Protein AF-A0A4U7D6M3-F1 (afdb_monomer_lite)

Radius of gyration: 16.67 Å; chains: 1; bounding box: 34×41×42 Å

pLDDT: mean 95.82, std 3.05, range [74.81, 98.44]

Sequence (91 aa):
NAPRHAYFSAARYDEPGAATMGQKGWRNADLVFDLDADHLPGVDPETTSYPEMLAACKDALFRLLDFLDDDFAFEDVTVVFSGGRGYHVHV

Structure (mmCIF, N/CA/C/O backbone):
data_AF-A0A4U7D6M3-F1
#
_entry.id   AF-A0A4U7D6M3-F1
#
loop_
_atom_site.group_PDB
_atom_site.id
_atom_site.type_symbol
_atom_site.label_atom_id
_atom_site.label_alt_id
_atom_site.label_comp_id
_atom_site.label_asym_id
_atom_site.label_entity_id
_atom_site.label_seq_id
_atom_site.pdbx_PDB_ins_code
_atom_site.Cartn_x
_atom_site.Cartn_y
_ato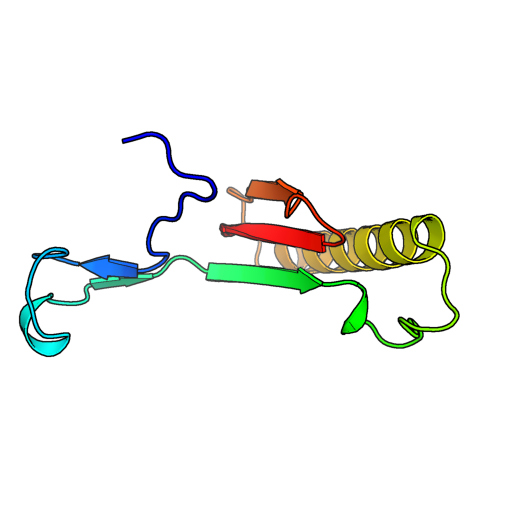m_site.Cartn_z
_atom_site.occupancy
_atom_site.B_iso_or_equiv
_atom_site.auth_seq_id
_atom_site.auth_comp_id
_atom_site.auth_asym_id
_atom_site.auth_atom_id
_atom_site.pdbx_PDB_model_num
ATOM 1 N N . ASN A 1 1 ? -15.261 22.101 1.208 1.00 74.81 1 ASN A N 1
ATOM 2 C CA . ASN A 1 1 ? -13.855 21.643 1.124 1.00 74.81 1 ASN A CA 1
ATOM 3 C C . ASN A 1 1 ? -13.624 20.941 -0.201 1.00 74.81 1 ASN A C 1
ATOM 5 O O . ASN A 1 1 ? -14.495 20.188 -0.606 1.00 74.81 1 ASN A O 1
ATOM 9 N N . ALA A 1 2 ? -12.487 21.191 -0.855 1.00 94.50 2 ALA A N 1
ATOM 10 C CA . ALA A 1 2 ? -12.046 20.506 -2.075 1.00 94.50 2 ALA A CA 1
ATOM 11 C C . ALA A 1 2 ? -10.609 19.996 -1.841 1.00 94.50 2 ALA A C 1
ATOM 13 O O . ALA A 1 2 ? -9.657 20.755 -2.040 1.00 94.50 2 ALA A O 1
ATOM 14 N N . PRO A 1 3 ? -10.439 18.784 -1.278 1.00 95.44 3 PRO A N 1
ATOM 15 C CA . PRO A 1 3 ? -9.128 18.299 -0.869 1.00 95.44 3 PRO A CA 1
ATOM 16 C C . PRO A 1 3 ? -8.278 17.910 -2.082 1.00 95.44 3 PRO A C 1
ATOM 18 O O . PRO A 1 3 ? -8.780 17.333 -3.042 1.00 95.44 3 PRO A O 1
ATOM 21 N N . ARG A 1 4 ? -6.971 18.192 -2.016 1.00 94.81 4 ARG A N 1
ATOM 22 C CA . ARG A 1 4 ? -6.002 17.716 -3.018 1.00 94.81 4 ARG A CA 1
ATOM 23 C C . ARG A 1 4 ? -5.746 16.211 -2.894 1.00 94.81 4 ARG A C 1
ATOM 25 O O . ARG A 1 4 ? -5.523 15.551 -3.899 1.00 94.81 4 ARG A O 1
ATOM 32 N N . HIS A 1 5 ? -5.808 15.695 -1.669 1.00 94.94 5 HIS A N 1
ATOM 33 C CA . HIS A 1 5 ? -5.666 14.280 -1.345 1.00 94.94 5 HIS A CA 1
ATOM 34 C C . HIS A 1 5 ? -6.689 13.904 -0.274 1.00 94.94 5 HIS A C 1
ATOM 36 O O . HIS A 1 5 ? -6.958 14.703 0.626 1.00 94.94 5 HIS A O 1
ATOM 42 N N . ALA A 1 6 ? -7.254 12.705 -0.373 1.00 95.69 6 ALA A N 1
ATOM 43 C CA . ALA A 1 6 ? -8.212 12.174 0.584 1.00 95.69 6 ALA A CA 1
ATOM 44 C C . ALA A 1 6 ? -7.772 10.777 1.021 1.00 95.69 6 ALA A C 1
ATOM 46 O O . ALA A 1 6 ? -7.324 9.984 0.197 1.00 95.69 6 ALA A O 1
ATOM 47 N N . TYR A 1 7 ? -7.913 10.498 2.314 1.00 94.06 7 TYR A N 1
ATOM 48 C CA . TYR A 1 7 ? -7.488 9.249 2.935 1.00 94.06 7 TYR A CA 1
ATOM 49 C C . TYR A 1 7 ? -8.534 8.798 3.950 1.00 94.06 7 TYR A C 1
ATOM 51 O O . TYR A 1 7 ? -9.277 9.618 4.495 1.00 94.06 7 TYR A O 1
ATOM 59 N N . PHE A 1 8 ? -8.537 7.503 4.241 1.00 94.25 8 PHE A N 1
ATOM 60 C CA . PHE A 1 8 ? -9.240 6.915 5.373 1.00 94.25 8 PHE A CA 1
ATOM 61 C C . PHE A 1 8 ? -8.282 5.983 6.123 1.00 94.25 8 PHE A C 1
ATOM 63 O O . PHE A 1 8 ? -7.242 5.595 5.593 1.00 94.2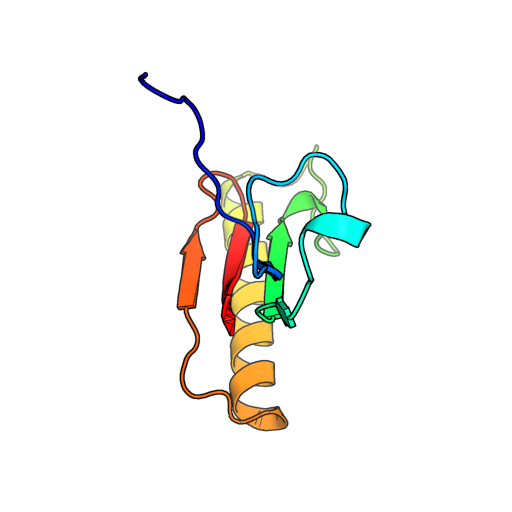5 8 PHE A O 1
ATOM 70 N N . SER A 1 9 ? -8.583 5.678 7.382 1.00 94.81 9 SER A N 1
ATOM 71 C CA . SER A 1 9 ? -7.731 4.798 8.181 1.00 94.81 9 SER A CA 1
ATOM 72 C C . SER A 1 9 ? -7.925 3.334 7.796 1.00 94.81 9 SER A C 1
ATOM 74 O O . SER A 1 9 ? -9.060 2.877 7.725 1.00 94.81 9 SER A O 1
ATOM 76 N N . ALA A 1 10 ? -6.828 2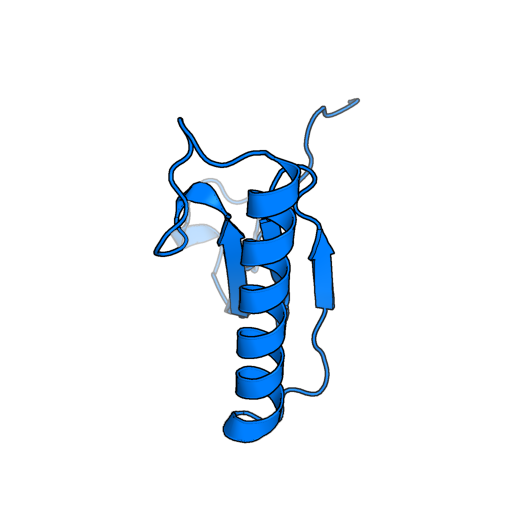.581 7.679 1.00 95.12 10 ALA A N 1
ATOM 77 C CA . ALA A 1 10 ? -6.885 1.115 7.614 1.00 95.12 10 ALA A CA 1
ATOM 78 C C . ALA A 1 10 ? -7.436 0.505 8.917 1.00 95.12 10 ALA A C 1
ATOM 80 O O . ALA A 1 10 ? -8.029 -0.566 8.923 1.00 95.12 10 ALA A O 1
ATOM 81 N N . ALA A 1 11 ? -7.245 1.198 10.043 1.00 96.75 11 ALA A N 1
ATOM 82 C CA . ALA A 1 11 ? -7.778 0.792 11.335 1.00 96.75 11 ALA A CA 1
ATOM 83 C C . ALA A 1 11 ? -9.233 1.229 11.542 1.00 96.75 11 ALA A C 1
ATOM 85 O O . ALA A 1 11 ? -9.624 2.336 11.155 1.00 96.75 11 ALA A O 1
ATOM 86 N N . ARG A 1 12 ? -9.998 0.393 12.249 1.00 97.38 12 ARG A N 1
ATOM 87 C CA . ARG A 1 12 ? -11.367 0.674 12.697 1.00 97.38 12 ARG A CA 1
ATOM 88 C C . ARG A 1 12 ? -11.361 0.993 14.191 1.00 97.38 12 ARG A C 1
ATOM 90 O O . ARG A 1 12 ? -10.667 0.349 14.982 1.00 97.38 12 ARG A O 1
ATOM 97 N N . TYR A 1 13 ? -12.133 2.005 14.563 1.00 98.00 13 TYR A N 1
ATOM 98 C CA . TYR A 1 13 ? -12.190 2.582 15.906 1.00 98.00 13 TYR A CA 1
ATOM 99 C C . TYR A 1 13 ? -13.648 2.730 16.340 1.00 98.00 13 TYR A C 1
ATOM 101 O O . TYR A 1 13 ? -14.500 2.970 15.486 1.00 98.00 13 TYR A O 1
ATOM 109 N N . ASP A 1 14 ? -13.919 2.647 17.642 1.00 98.06 14 ASP A N 1
ATOM 110 C CA . ASP A 1 14 ? -15.238 3.000 18.189 1.00 98.06 14 ASP A CA 1
ATOM 111 C C . ASP A 1 14 ? -15.529 4.490 18.031 1.00 98.06 14 ASP A C 1
ATOM 113 O O . ASP A 1 14 ? -16.588 4.878 17.553 1.00 98.06 14 ASP A O 1
ATOM 117 N N . GLU A 1 15 ? -14.546 5.321 18.386 1.00 97.88 15 GLU A N 1
ATOM 118 C CA . GLU A 1 15 ? -14.658 6.778 18.376 1.00 97.88 15 GLU A CA 1
ATOM 119 C C . GLU A 1 15 ? -13.531 7.386 17.522 1.00 97.88 15 GLU A C 1
ATOM 121 O O . GLU A 1 15 ? -12.557 7.934 18.054 1.00 97.88 15 GLU A O 1
ATOM 126 N N . PRO A 1 16 ? -13.612 7.315 16.173 1.00 97.50 16 PRO A N 1
ATOM 127 C CA . PRO A 1 16 ? -12.545 7.785 15.282 1.00 97.50 16 PRO A CA 1
ATOM 128 C C . PRO A 1 16 ? -12.175 9.262 15.480 1.00 97.50 16 PRO A C 1
ATOM 130 O O . PRO A 1 16 ? -11.022 9.648 15.244 1.00 97.50 16 PRO A O 1
ATOM 133 N N . GLY A 1 17 ? -13.146 10.075 15.916 1.00 97.12 17 GLY A N 1
ATOM 134 C CA . GLY A 1 17 ? -13.001 11.506 16.185 1.00 97.12 17 GLY A CA 1
ATOM 135 C C . GLY A 1 17 ? -12.410 11.856 17.554 1.00 97.12 17 GLY A C 1
ATOM 136 O O . GLY A 1 17 ? -12.202 13.038 17.823 1.00 97.12 17 GLY A O 1
ATOM 137 N N . ALA A 1 18 ? -12.127 10.875 18.422 1.00 97.88 18 ALA A N 1
ATOM 138 C CA . ALA A 1 18 ? -11.547 11.145 19.734 1.00 97.88 18 ALA A CA 1
ATOM 139 C C . ALA A 1 18 ? -10.129 11.740 19.629 1.00 97.88 18 ALA A C 1
ATOM 141 O O . ALA A 1 18 ? -9.342 11.392 18.744 1.00 97.88 18 ALA A O 1
ATOM 142 N N . ALA A 1 19 ? -9.793 12.629 20.569 1.00 96.50 19 ALA A N 1
ATOM 143 C CA . ALA A 1 19 ? -8.564 13.425 20.532 1.00 96.50 19 ALA A CA 1
ATOM 144 C C . ALA A 1 19 ? -7.285 12.625 20.833 1.00 96.50 19 ALA A C 1
ATOM 146 O O . ALA A 1 19 ? -6.193 13.051 20.461 1.00 96.50 19 ALA A O 1
ATOM 147 N N . THR A 1 20 ? -7.396 11.475 21.503 1.00 97.50 20 THR A N 1
ATOM 148 C CA . THR A 1 20 ? -6.246 10.635 21.865 1.00 97.50 20 THR A CA 1
ATOM 149 C C . THR A 1 20 ? -6.458 9.197 21.415 1.00 97.50 20 THR A C 1
ATOM 151 O O . THR A 1 20 ? -7.577 8.691 21.430 1.00 97.50 20 THR A O 1
ATOM 154 N N . MET A 1 21 ? -5.374 8.507 21.053 1.00 96.25 21 MET A N 1
ATOM 155 C CA . MET A 1 21 ? -5.441 7.123 20.565 1.00 96.25 21 MET A CA 1
ATOM 156 C C . MET A 1 21 ? -6.071 6.160 21.573 1.00 96.25 21 MET A C 1
ATOM 158 O O . MET A 1 21 ? -6.868 5.312 21.183 1.00 96.25 21 MET A O 1
ATOM 162 N N . GLY A 1 22 ? -5.773 6.329 22.866 1.00 97.25 22 GLY A N 1
ATOM 163 C CA . GLY A 1 22 ? -6.362 5.508 23.927 1.00 97.25 22 GLY A CA 1
ATOM 164 C C . GLY A 1 22 ? -7.883 5.655 24.027 1.00 97.25 22 GLY A C 1
ATOM 165 O O . GLY A 1 22 ? -8.562 4.706 24.398 1.00 97.25 22 GLY A O 1
ATOM 166 N N . GLN A 1 23 ? -8.425 6.814 23.644 1.00 98.06 23 GLN A N 1
ATOM 167 C CA . GLN A 1 23 ? -9.868 7.065 23.636 1.00 98.06 23 GLN A CA 1
ATOM 168 C C . GLN A 1 23 ? -10.556 6.622 22.347 1.00 98.06 23 GLN A C 1
ATOM 170 O O . GLN A 1 23 ? -11.771 6.463 22.353 1.00 98.06 23 GLN A O 1
ATOM 175 N N . LYS A 1 24 ? -9.818 6.411 21.249 1.00 98.44 24 LYS A N 1
ATOM 176 C CA . LYS A 1 24 ? -10.428 5.983 19.983 1.00 98.44 24 LYS A CA 1
ATOM 177 C C . LYS A 1 24 ? -11.024 4.576 20.057 1.00 98.44 24 LYS A C 1
ATOM 179 O O . LYS A 1 24 ? -11.898 4.262 19.260 1.00 98.44 24 LYS A O 1
ATOM 184 N N . GLY A 1 25 ? -10.540 3.730 20.972 1.00 97.88 25 GLY A N 1
ATOM 185 C CA . GLY A 1 25 ? -10.991 2.341 21.085 1.00 97.88 25 GLY A CA 1
ATOM 186 C C . GLY A 1 25 ? -10.674 1.546 19.818 1.00 97.88 25 GLY A C 1
ATOM 187 O O . GLY A 1 25 ? -11.579 1.185 19.071 1.00 97.88 25 GLY A O 1
ATOM 188 N N . TRP A 1 26 ? -9.385 1.332 19.528 1.00 98.06 26 TRP A N 1
ATOM 189 C CA . TRP A 1 26 ? -8.959 0.533 18.370 1.00 98.06 26 TRP A CA 1
ATOM 190 C C . TRP A 1 26 ? -9.576 -0.870 18.410 1.00 98.06 26 TRP A C 1
ATOM 192 O O . TRP A 1 26 ? -9.597 -1.509 19.463 1.00 98.06 26 TRP A O 1
ATOM 202 N N . ARG A 1 27 ? -10.065 -1.347 17.260 1.00 97.88 27 ARG A N 1
ATOM 203 C CA . ARG A 1 27 ? -10.724 -2.654 17.132 1.00 97.88 27 ARG A CA 1
ATOM 204 C C . ARG A 1 27 ? -9.926 -3.644 16.305 1.00 97.88 27 ARG A C 1
ATOM 206 O O . ARG A 1 27 ? -9.689 -4.760 16.751 1.00 97.88 27 ARG A O 1
ATOM 213 N N . ASN A 1 28 ? -9.573 -3.247 15.092 1.00 96.88 28 ASN A N 1
ATOM 214 C CA . ASN A 1 28 ? -8.812 -4.036 14.132 1.00 96.88 28 ASN A CA 1
ATOM 215 C C . ASN A 1 28 ? -8.254 -3.104 13.049 1.00 96.88 28 ASN A C 1
ATOM 217 O O . ASN A 1 28 ? -8.464 -1.887 13.093 1.00 96.88 28 ASN A O 1
ATOM 221 N N . ALA A 1 29 ? -7.529 -3.674 12.094 1.00 96.31 29 ALA A N 1
ATOM 222 C CA . ALA A 1 29 ? -7.097 -2.987 10.892 1.00 96.31 29 ALA A CA 1
ATOM 223 C C . ALA A 1 29 ? -7.081 -3.949 9.704 1.00 96.31 29 ALA A C 1
ATOM 225 O O . ALA A 1 29 ? -6.871 -5.147 9.901 1.00 96.31 29 ALA A O 1
ATOM 226 N N . ASP A 1 30 ? -7.297 -3.398 8.514 1.00 93.25 30 ASP A N 1
ATOM 227 C CA . ASP A 1 30 ? -7.116 -4.106 7.246 1.00 93.25 30 ASP A CA 1
ATOM 228 C C . ASP A 1 30 ? -5.624 -4.415 7.023 1.00 93.25 30 ASP A C 1
ATOM 230 O O . ASP A 1 30 ? -4.749 -3.689 7.523 1.00 93.25 30 ASP A O 1
ATOM 234 N N . LEU A 1 31 ? -5.325 -5.466 6.255 1.00 95.06 31 LEU A N 1
ATOM 235 C CA . LEU A 1 31 ? -3.965 -5.737 5.804 1.00 95.06 31 LEU A CA 1
ATOM 236 C C . LEU A 1 31 ? -3.731 -4.966 4.505 1.00 95.06 31 LEU A C 1
ATOM 238 O O . LEU A 1 31 ? -4.436 -5.153 3.517 1.00 95.06 31 LEU A O 1
ATOM 242 N N . VAL A 1 32 ? -2.743 -4.072 4.506 1.00 96.38 32 VAL A N 1
ATOM 243 C CA . VAL A 1 32 ? -2.429 -3.242 3.339 1.00 96.38 32 VAL A CA 1
ATOM 244 C C . VAL A 1 32 ? -0.960 -3.391 2.984 1.00 96.38 32 VAL A C 1
ATOM 246 O O . VAL A 1 32 ? -0.089 -3.218 3.837 1.00 96.38 32 VAL A O 1
ATOM 249 N N . PHE A 1 33 ? -0.697 -3.673 1.713 1.00 97.06 33 PHE A N 1
ATOM 250 C CA . PHE A 1 33 ? 0.633 -3.643 1.120 1.00 97.06 33 PHE A CA 1
ATOM 251 C C . PHE A 1 33 ? 0.765 -2.395 0.253 1.00 97.06 33 PHE A C 1
ATOM 253 O O . PHE A 1 33 ? -0.131 -2.087 -0.532 1.00 97.06 33 PHE A O 1
ATOM 260 N N . ASP A 1 34 ? 1.887 -1.697 0.383 1.00 97.19 34 ASP A N 1
ATOM 261 C CA . ASP A 1 34 ? 2.243 -0.539 -0.434 1.00 97.19 34 ASP A CA 1
ATOM 262 C C . ASP A 1 34 ? 3.526 -0.857 -1.202 1.00 97.19 34 ASP A C 1
ATOM 264 O O . ASP A 1 34 ? 4.566 -1.150 -0.605 1.00 97.19 34 ASP A O 1
ATOM 268 N N . LEU A 1 35 ? 3.427 -0.875 -2.530 1.00 97.81 35 LEU A N 1
ATOM 269 C CA . LEU A 1 35 ? 4.556 -1.070 -3.424 1.00 97.81 35 LEU A CA 1
ATOM 270 C C . LEU A 1 35 ? 4.905 0.271 -4.050 1.00 97.81 35 LEU A C 1
ATOM 272 O O . LEU A 1 35 ? 4.149 0.766 -4.885 1.00 97.81 35 LEU A O 1
ATOM 276 N N . ASP A 1 36 ? 6.090 0.788 -3.740 1.00 96.69 36 ASP A N 1
ATOM 277 C CA . ASP A 1 36 ? 6.670 1.943 -4.421 1.00 96.69 36 ASP A CA 1
ATOM 278 C C . ASP A 1 36 ? 7.913 1.529 -5.209 1.00 96.69 36 ASP A C 1
ATOM 280 O O . ASP A 1 36 ? 8.805 0.848 -4.695 1.00 96.69 36 ASP A O 1
ATOM 284 N N . ALA A 1 37 ? 7.974 1.932 -6.478 1.00 96.00 37 ALA A N 1
ATOM 285 C CA . ALA A 1 37 ? 9.040 1.536 -7.380 1.00 96.00 37 ALA A CA 1
ATOM 286 C C . ALA A 1 37 ? 10.440 1.954 -6.906 1.00 96.00 37 ALA A C 1
ATOM 288 O O . ALA A 1 37 ? 11.397 1.279 -7.246 1.00 96.00 37 ALA A O 1
ATOM 289 N N . ASP A 1 38 ? 10.603 3.052 -6.158 1.00 93.75 38 ASP A N 1
ATOM 290 C CA . ASP A 1 38 ? 11.934 3.548 -5.713 1.00 93.75 38 ASP A CA 1
ATOM 291 C C . ASP A 1 38 ? 12.522 2.697 -4.601 1.00 93.75 38 ASP A C 1
ATOM 293 O O . ASP A 1 38 ? 13.732 2.705 -4.391 1.00 93.75 38 ASP A O 1
ATOM 297 N N . HIS A 1 39 ? 11.666 1.955 -3.911 1.00 93.88 39 HIS A N 1
ATOM 298 C CA . HIS A 1 39 ? 12.060 1.028 -2.871 1.00 93.88 39 HIS A CA 1
ATOM 299 C C . HIS A 1 39 ? 12.304 -0.382 -3.426 1.00 93.88 39 HIS A C 1
ATOM 301 O O . HIS A 1 39 ? 12.729 -1.268 -2.679 1.00 93.88 39 HIS A O 1
ATOM 307 N N . LEU A 1 40 ? 12.055 -0.619 -4.722 1.00 95.31 40 LEU A N 1
ATOM 308 C CA . LEU A 1 40 ? 12.277 -1.928 -5.324 1.00 95.31 40 LEU A CA 1
ATOM 309 C C . LEU A 1 40 ? 13.766 -2.196 -5.565 1.00 95.31 40 LEU A C 1
ATOM 311 O O . LEU A 1 40 ? 14.484 -1.340 -6.088 1.00 95.31 40 LEU A O 1
ATOM 315 N N . PRO A 1 41 ? 14.239 -3.420 -5.274 1.00 93.38 41 PRO A N 1
ATOM 316 C CA . PRO A 1 41 ? 15.587 -3.829 -5.635 1.00 93.38 41 PRO A CA 1
ATOM 317 C C . PRO A 1 41 ? 15.832 -3.682 -7.141 1.00 93.38 41 PRO A C 1
ATOM 319 O O . PRO A 1 41 ? 15.047 -4.162 -7.957 1.00 93.38 41 PRO A O 1
ATOM 322 N N . GLY A 1 42 ? 16.952 -3.058 -7.507 1.00 89.56 42 GLY A N 1
ATOM 323 C CA . GLY A 1 42 ? 17.342 -2.868 -8.907 1.00 89.56 42 GLY A CA 1
ATOM 324 C C . GLY A 1 42 ? 16.683 -1.674 -9.602 1.00 89.56 42 GLY A C 1
ATOM 325 O O . GLY A 1 42 ? 16.986 -1.438 -10.767 1.00 89.56 42 GLY A O 1
ATOM 326 N N . VAL A 1 43 ? 15.841 -0.908 -8.902 1.00 95.94 43 VAL A N 1
ATOM 327 C CA . VAL A 1 43 ? 15.385 0.405 -9.361 1.00 95.94 43 VAL A CA 1
ATOM 328 C C . VAL A 1 43 ? 16.249 1.475 -8.708 1.00 95.94 43 VAL A C 1
ATOM 330 O O . VAL A 1 43 ? 16.343 1.563 -7.488 1.00 95.94 43 VAL A O 1
ATOM 333 N N . ASP A 1 44 ? 16.864 2.307 -9.537 1.00 95.88 44 ASP A N 1
ATOM 334 C CA . ASP A 1 44 ? 17.535 3.530 -9.107 1.00 95.88 44 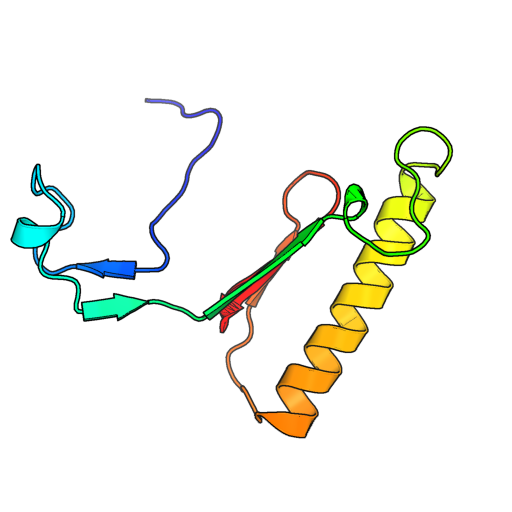ASP A CA 1
ATOM 335 C C . ASP A 1 44 ? 16.702 4.738 -9.566 1.00 95.88 44 ASP A C 1
ATOM 337 O O . ASP A 1 44 ? 16.564 4.955 -10.775 1.00 95.88 44 ASP A O 1
ATOM 341 N N . PRO A 1 45 ? 16.138 5.530 -8.636 1.00 91.31 45 PRO A N 1
ATOM 342 C CA . PRO A 1 45 ? 15.331 6.704 -8.948 1.00 91.31 45 PRO A CA 1
ATOM 343 C C . PRO A 1 45 ? 16.000 7.749 -9.841 1.00 91.31 45 PRO A C 1
ATOM 345 O O . PRO A 1 45 ? 15.291 8.486 -10.526 1.00 91.31 45 PRO A O 1
ATOM 348 N N . GLU A 1 46 ? 17.331 7.828 -9.829 1.00 94.19 46 GLU A N 1
ATOM 349 C CA . GLU A 1 46 ? 18.082 8.821 -10.597 1.00 94.19 46 GLU A CA 1
ATOM 350 C C . GLU A 1 46 ? 18.330 8.386 -12.045 1.00 94.19 46 GLU A C 1
ATOM 352 O O . GLU A 1 46 ? 18.478 9.233 -12.929 1.00 94.19 46 GLU A O 1
ATOM 357 N N . THR A 1 47 ? 18.370 7.076 -12.304 1.00 96.50 47 THR A N 1
ATOM 358 C CA . THR A 1 47 ? 18.809 6.526 -13.599 1.00 96.50 47 THR A CA 1
ATOM 359 C C . THR A 1 47 ? 17.768 5.661 -14.300 1.00 96.50 47 THR A C 1
ATOM 361 O O . THR A 1 47 ? 17.795 5.547 -15.526 1.00 96.50 47 THR A O 1
ATOM 364 N N . THR A 1 48 ? 16.824 5.086 -13.561 1.00 97.06 48 THR A N 1
ATOM 365 C CA . THR A 1 48 ? 15.749 4.263 -14.125 1.00 97.06 48 THR A CA 1
ATOM 366 C C . THR A 1 48 ? 14.702 5.173 -14.752 1.00 97.06 48 THR A C 1
ATOM 368 O O . THR A 1 48 ? 14.296 6.176 -14.163 1.00 97.06 48 THR A O 1
ATOM 371 N N . SER A 1 49 ? 14.231 4.857 -15.955 1.00 96.69 49 SER A N 1
ATOM 372 C CA . SER A 1 49 ? 13.166 5.658 -16.552 1.00 96.69 49 SER A CA 1
ATOM 373 C C . SER A 1 49 ? 11.828 5.392 -15.857 1.00 96.69 49 SER A C 1
ATOM 375 O O . SER A 1 49 ? 11.563 4.307 -15.341 1.00 96.69 49 SER A O 1
ATOM 377 N N . TYR A 1 50 ? 10.933 6.377 -15.868 1.00 95.69 50 TYR A N 1
ATOM 378 C CA . TYR A 1 50 ? 9.612 6.227 -15.255 1.00 95.69 50 TYR A CA 1
ATOM 379 C C . TYR A 1 50 ? 8.797 5.033 -15.816 1.00 95.69 50 TYR A C 1
ATOM 381 O O . TYR A 1 50 ? 8.203 4.305 -15.021 1.00 95.69 50 TYR A O 1
ATOM 389 N N . PRO A 1 51 ? 8.795 4.735 -17.135 1.00 97.31 51 PRO A N 1
ATOM 390 C CA . PRO A 1 51 ? 8.173 3.512 -17.651 1.00 97.31 51 PRO A CA 1
ATOM 391 C C . PRO A 1 51 ? 8.789 2.220 -17.099 1.00 97.31 51 PRO A C 1
ATOM 393 O O . PRO A 1 51 ? 8.055 1.277 -16.811 1.00 97.31 51 PRO A O 1
ATOM 396 N N . GLU A 1 52 ? 10.111 2.172 -16.923 1.00 97.50 52 GLU A N 1
ATOM 397 C CA . GLU A 1 52 ? 10.798 1.009 -16.346 1.00 97.50 52 GLU A CA 1
ATOM 398 C C . GLU A 1 52 ? 10.460 0.838 -14.861 1.00 97.50 52 GLU A C 1
ATOM 400 O O . GLU A 1 52 ? 10.226 -0.284 -14.422 1.00 97.50 52 GLU A O 1
ATOM 405 N N . MET A 1 53 ? 10.331 1.934 -14.105 1.00 97.44 53 MET A N 1
ATOM 406 C CA . MET A 1 53 ? 9.844 1.900 -12.719 1.00 97.44 53 MET A CA 1
ATOM 407 C C . MET A 1 53 ? 8.439 1.306 -12.626 1.00 97.44 53 MET A C 1
ATOM 409 O O . MET A 1 53 ? 8.180 0.436 -11.795 1.00 97.44 53 MET A O 1
ATOM 413 N N . LEU A 1 54 ? 7.529 1.753 -13.498 1.00 97.19 54 LEU A N 1
ATOM 414 C CA . LEU A 1 54 ? 6.163 1.237 -13.540 1.00 97.19 54 LEU A CA 1
ATOM 415 C C . LEU A 1 54 ? 6.127 -0.244 -13.929 1.00 97.19 54 LEU A C 1
ATOM 417 O O . LEU A 1 54 ? 5.333 -0.994 -13.363 1.00 97.19 54 LEU A O 1
ATOM 421 N N . ALA A 1 55 ? 6.981 -0.669 -14.864 1.00 97.44 55 ALA A N 1
ATOM 422 C CA . ALA A 1 55 ? 7.106 -2.071 -15.250 1.00 97.44 55 ALA A CA 1
ATOM 423 C C . ALA A 1 55 ? 7.628 -2.926 -14.085 1.00 97.44 55 ALA A C 1
ATOM 425 O O . ALA A 1 55 ? 6.973 -3.893 -13.706 1.00 97.44 55 ALA A O 1
ATOM 426 N N . ALA A 1 56 ? 8.730 -2.517 -13.449 1.00 97.62 56 ALA A N 1
ATOM 427 C CA . ALA A 1 56 ? 9.309 -3.220 -12.306 1.00 97.62 56 ALA A CA 1
ATOM 428 C C . ALA A 1 56 ? 8.322 -3.334 -11.133 1.00 97.62 56 ALA A C 1
ATOM 430 O O . ALA A 1 56 ? 8.201 -4.390 -10.511 1.00 97.62 56 ALA A O 1
ATOM 431 N N . CYS A 1 57 ? 7.570 -2.266 -10.855 1.00 98.00 57 CYS A N 1
ATOM 432 C CA . CYS A 1 57 ? 6.557 -2.271 -9.806 1.00 98.00 57 CYS A CA 1
ATOM 433 C C . CYS A 1 57 ? 5.361 -3.156 -10.140 1.00 98.00 57 CYS A C 1
ATOM 435 O O . CYS A 1 57 ? 4.859 -3.866 -9.271 1.00 98.00 57 CYS A O 1
ATOM 437 N N . LYS A 1 58 ? 4.941 -3.186 -11.407 1.00 98.00 58 LYS A N 1
ATOM 438 C CA . LYS A 1 58 ? 3.888 -4.095 -11.856 1.00 98.00 58 LYS A CA 1
ATOM 439 C C . LYS A 1 58 ? 4.320 -5.563 -11.769 1.00 98.00 58 LYS A C 1
ATOM 441 O O . LYS A 1 58 ? 3.519 -6.400 -11.368 1.00 98.00 58 LYS A O 1
ATOM 446 N N . ASP A 1 59 ? 5.578 -5.870 -12.072 1.00 98.19 59 ASP A N 1
ATOM 447 C CA . ASP A 1 59 ? 6.119 -7.222 -11.902 1.00 98.19 59 ASP A CA 1
ATOM 448 C C . ASP A 1 59 ? 6.158 -7.632 -10.424 1.00 98.19 59 ASP A C 1
ATOM 450 O O . ASP A 1 59 ? 5.803 -8.758 -10.080 1.00 98.19 59 ASP A O 1
ATOM 454 N N . ALA A 1 60 ? 6.558 -6.721 -9.531 1.00 98.25 60 ALA A N 1
ATOM 455 C CA . ALA A 1 60 ? 6.528 -6.960 -8.089 1.00 98.25 60 ALA A CA 1
ATOM 456 C C . ALA A 1 60 ? 5.095 -7.148 -7.561 1.00 98.25 60 ALA A C 1
ATOM 458 O O . ALA A 1 60 ? 4.868 -8.026 -6.730 1.00 98.25 60 ALA A O 1
ATOM 459 N N . LEU A 1 61 ? 4.132 -6.379 -8.080 1.00 98.25 61 LEU A N 1
ATOM 460 C CA . LEU A 1 61 ? 2.712 -6.538 -7.771 1.00 98.25 61 LEU A CA 1
ATOM 461 C C . LEU A 1 61 ? 2.227 -7.944 -8.127 1.00 98.25 61 LEU A C 1
ATOM 463 O O . LEU A 1 61 ? 1.609 -8.582 -7.285 1.00 98.25 61 LEU A O 1
ATOM 467 N N . PHE A 1 62 ? 2.516 -8.446 -9.331 1.00 98.06 62 PHE A N 1
ATOM 468 C CA . PHE A 1 62 ? 2.073 -9.790 -9.716 1.00 98.06 62 PHE A CA 1
ATOM 469 C C . PHE A 1 62 ? 2.643 -10.873 -8.800 1.00 98.06 62 PHE A C 1
ATOM 471 O O . PHE A 1 62 ? 1.890 -11.718 -8.340 1.00 98.06 62 PHE A O 1
ATOM 478 N N . ARG A 1 63 ? 3.925 -10.779 -8.422 1.00 97.75 63 ARG A N 1
ATOM 479 C CA . ARG A 1 63 ? 4.519 -11.720 -7.455 1.00 97.75 63 ARG A CA 1
ATOM 480 C C . ARG A 1 63 ? 3.853 -11.659 -6.081 1.00 97.75 63 ARG A C 1
ATOM 482 O O . ARG A 1 63 ? 3.736 -12.687 -5.426 1.00 97.75 63 ARG A O 1
ATOM 489 N N . LEU A 1 64 ? 3.454 -10.467 -5.625 1.00 97.38 64 LEU A N 1
ATOM 490 C CA . LEU A 1 64 ? 2.699 -10.335 -4.380 1.00 97.38 64 LEU A CA 1
ATOM 491 C C . LEU A 1 64 ? 1.318 -10.985 -4.508 1.00 97.38 64 LEU A C 1
ATOM 493 O O . LEU A 1 64 ? 0.905 -11.677 -3.589 1.00 97.38 64 LEU A O 1
ATOM 497 N N . LEU A 1 65 ? 0.610 -10.764 -5.617 1.00 97.19 65 LEU A N 1
ATOM 498 C CA . LEU A 1 65 ? -0.718 -11.344 -5.822 1.00 97.19 65 LEU A CA 1
ATOM 499 C C . LEU A 1 65 ? -0.664 -12.872 -5.876 1.00 97.19 65 LEU A C 1
ATOM 501 O O . LEU A 1 65 ? -1.474 -13.503 -5.208 1.00 97.19 65 LEU A O 1
ATOM 505 N N . ASP A 1 66 ? 0.324 -13.440 -6.573 1.00 96.50 66 ASP A N 1
ATOM 506 C CA . ASP A 1 66 ? 0.550 -14.889 -6.602 1.00 96.50 66 ASP A CA 1
ATOM 507 C C . ASP A 1 66 ? 0.770 -15.429 -5.177 1.00 96.50 66 ASP A C 1
ATOM 509 O O . ASP A 1 66 ? 0.120 -16.379 -4.766 1.00 96.50 66 ASP A O 1
ATOM 513 N N . PHE A 1 67 ? 1.608 -14.767 -4.372 1.00 95.94 67 PHE A N 1
ATOM 514 C CA . PHE A 1 67 ? 1.853 -15.151 -2.975 1.00 95.94 67 PHE A CA 1
ATOM 515 C C . PHE A 1 67 ? 0.605 -15.046 -2.082 1.00 95.94 67 PHE A C 1
ATOM 517 O O . PHE A 1 67 ? 0.380 -15.887 -1.214 1.00 95.94 67 PHE A O 1
ATOM 524 N N . LEU A 1 68 ? -0.214 -14.004 -2.254 1.00 96.44 68 LEU A N 1
ATOM 525 C CA . LEU A 1 68 ? -1.441 -13.837 -1.467 1.00 96.44 68 LEU A CA 1
ATOM 526 C C . LEU A 1 68 ? -2.500 -14.892 -1.815 1.00 96.44 68 LEU A C 1
ATOM 528 O O . LEU A 1 68 ? -3.222 -15.332 -0.917 1.00 96.44 68 LEU A O 1
ATOM 532 N N . ASP A 1 69 ? -2.580 -15.293 -3.084 1.00 93.81 69 ASP A N 1
ATOM 533 C CA . ASP A 1 69 ? -3.500 -16.328 -3.560 1.00 93.81 69 ASP A CA 1
ATOM 534 C C . ASP A 1 69 ? -3.011 -17.732 -3.160 1.00 93.81 69 ASP A C 1
ATOM 536 O O . ASP A 1 69 ? -3.721 -18.461 -2.466 1.00 93.81 69 ASP A O 1
ATOM 540 N N . ASP A 1 70 ? -1.764 -18.079 -3.493 1.00 95.19 70 ASP A N 1
ATOM 541 C CA . ASP A 1 70 ? -1.216 -19.429 -3.316 1.00 95.19 70 ASP A CA 1
ATOM 542 C C . ASP A 1 70 ? -1.003 -19.809 -1.839 1.00 95.19 70 ASP A C 1
ATOM 544 O O . ASP A 1 70 ? -1.300 -20.939 -1.437 1.00 95.19 70 ASP A O 1
ATOM 548 N N . ASP A 1 71 ? -0.479 -18.892 -1.015 1.00 96.44 71 ASP A N 1
ATOM 549 C CA . ASP A 1 71 ? -0.072 -19.207 0.362 1.00 96.44 71 ASP A CA 1
ATOM 550 C C . ASP A 1 71 ? -1.155 -18.893 1.406 1.00 96.44 71 ASP A C 1
AT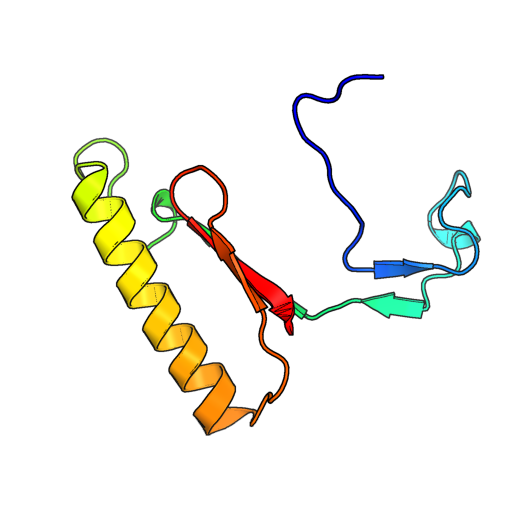OM 552 O O . ASP A 1 71 ? -1.229 -19.563 2.443 1.00 96.44 71 ASP A O 1
ATOM 556 N N . PHE A 1 72 ? -1.991 -17.877 1.163 1.00 94.81 72 PHE A N 1
ATOM 557 C CA . PHE A 1 72 ? -2.983 -17.402 2.138 1.00 94.81 72 PHE A CA 1
ATOM 558 C C . PHE A 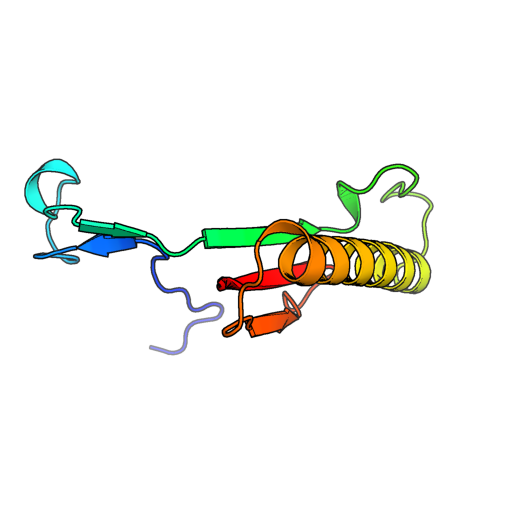1 72 ? -4.433 -17.570 1.689 1.00 94.81 72 PHE A C 1
ATOM 560 O O . PHE A 1 72 ? -5.317 -17.479 2.544 1.00 94.81 72 PHE A O 1
ATOM 567 N N . ALA A 1 73 ? -4.680 -17.847 0.402 1.00 92.88 73 ALA A N 1
ATOM 568 C CA . ALA A 1 73 ? -6.014 -18.003 -0.175 1.00 92.88 73 ALA A CA 1
ATOM 569 C C . ALA A 1 73 ? -6.952 -16.827 0.154 1.00 92.88 73 ALA A C 1
ATOM 571 O O . ALA A 1 73 ? -8.113 -17.014 0.528 1.00 92.88 73 ALA A O 1
ATOM 572 N N . PHE A 1 74 ? -6.439 -15.597 0.066 1.00 91.88 74 PHE A N 1
ATOM 573 C CA . PHE A 1 74 ? -7.270 -14.410 0.238 1.00 91.88 74 PHE A CA 1
ATOM 574 C C . PHE A 1 74 ? -8.175 -14.201 -0.983 1.00 91.88 74 PHE A C 1
ATOM 576 O O . PHE A 1 74 ? -7.695 -13.947 -2.081 1.00 91.88 74 PHE A O 1
ATOM 583 N N . GLU A 1 75 ? -9.493 -14.255 -0.782 1.00 85.81 75 GLU A N 1
ATOM 584 C CA . GLU A 1 75 ? -10.471 -14.135 -1.876 1.00 85.81 75 GLU A CA 1
ATOM 585 C C . GLU A 1 75 ? -10.821 -12.670 -2.214 1.00 85.81 75 GLU A C 1
ATOM 587 O O . GLU A 1 75 ? -11.075 -12.335 -3.372 1.00 85.81 75 GLU A O 1
ATOM 592 N N . ASP A 1 76 ? -10.797 -11.779 -1.215 1.00 92.06 76 ASP A N 1
ATOM 593 C CA . ASP A 1 76 ? -11.206 -10.374 -1.337 1.00 92.06 76 ASP A CA 1
ATOM 594 C C . ASP A 1 76 ? -9.992 -9.432 -1.424 1.00 92.06 76 ASP A C 1
ATOM 596 O O . ASP A 1 76 ? -9.681 -8.685 -0.498 1.00 92.06 76 ASP A O 1
ATOM 600 N N . VAL A 1 77 ? -9.301 -9.443 -2.567 1.00 95.00 77 VAL A N 1
ATOM 601 C CA . VAL A 1 77 ? -8.137 -8.575 -2.817 1.00 95.00 77 VAL A CA 1
ATOM 602 C C . VAL A 1 77 ? -8.527 -7.365 -3.672 1.00 95.00 77 VAL A C 1
ATOM 604 O O . VAL A 1 77 ? -9.032 -7.505 -4.786 1.00 95.00 77 VAL A O 1
ATOM 607 N N . THR A 1 78 ? -8.230 -6.149 -3.198 1.00 96.56 78 THR A N 1
ATOM 608 C CA . THR A 1 78 ? -8.391 -4.913 -3.988 1.00 96.56 78 THR A CA 1
ATOM 609 C C . THR A 1 78 ? -7.041 -4.300 -4.339 1.00 96.56 78 THR A C 1
ATOM 611 O O . THR A 1 78 ? -6.279 -3.913 -3.457 1.00 96.56 78 THR A O 1
ATOM 614 N N . VAL A 1 79 ? -6.777 -4.133 -5.637 1.00 97.62 79 VAL A N 1
ATOM 615 C CA . VAL A 1 79 ? -5.572 -3.469 -6.156 1.00 97.62 79 VAL A CA 1
ATOM 616 C C . VAL A 1 79 ? -5.907 -2.057 -6.623 1.00 97.62 79 VAL A C 1
ATOM 618 O O . VAL A 1 79 ? -6.818 -1.855 -7.426 1.00 97.62 79 VAL A O 1
ATOM 621 N N . VAL A 1 80 ? -5.137 -1.073 -6.163 1.00 97.25 80 VAL A N 1
ATOM 622 C CA . VAL A 1 80 ? -5.318 0.343 -6.497 1.00 97.25 80 VAL A CA 1
ATOM 623 C C . VAL A 1 80 ? -3.995 0.927 -6.975 1.00 97.25 80 VAL A C 1
ATOM 625 O O . VAL A 1 80 ? -2.964 0.753 -6.334 1.00 97.25 80 VAL A O 1
ATOM 628 N N . PHE A 1 81 ? -4.001 1.652 -8.093 1.00 97.31 81 PHE A N 1
ATOM 629 C CA . PHE A 1 81 ? -2.832 2.431 -8.504 1.00 97.31 81 PHE A CA 1
ATOM 630 C C . PHE A 1 81 ? -2.629 3.613 -7.548 1.00 97.31 81 PHE A C 1
ATOM 632 O O . PHE A 1 81 ? -3.576 4.357 -7.290 1.00 97.31 81 PHE A O 1
ATOM 639 N N . SER A 1 82 ? -1.403 3.830 -7.064 1.00 95.62 82 SER A N 1
ATOM 640 C CA . SER A 1 82 ? -1.120 4.858 -6.047 1.00 95.62 82 SER A CA 1
ATOM 641 C C . SER A 1 82 ? -1.325 6.298 -6.540 1.00 95.62 82 SER A C 1
ATOM 643 O O . SER A 1 82 ? -1.328 7.241 -5.751 1.00 95.62 82 SER A O 1
ATOM 645 N N . GLY A 1 83 ? -1.494 6.490 -7.854 1.00 94.31 83 GLY A N 1
ATOM 646 C CA . GLY A 1 83 ? -1.530 7.805 -8.500 1.00 94.31 83 GLY A CA 1
ATOM 647 C C . GLY A 1 83 ? -0.138 8.363 -8.811 1.00 94.31 83 GLY A C 1
ATOM 648 O O . GLY A 1 83 ? -0.033 9.474 -9.328 1.00 94.31 83 GLY A O 1
ATOM 649 N N . GLY A 1 84 ? 0.915 7.596 -8.513 1.00 94.06 84 GLY A N 1
ATOM 650 C CA . GLY A 1 84 ? 2.306 7.942 -8.773 1.00 94.06 84 GLY A CA 1
ATOM 651 C C . GLY A 1 84 ? 3.037 6.819 -9.493 1.00 94.06 84 GLY A C 1
ATOM 652 O O . GLY A 1 84 ? 3.001 6.723 -10.710 1.00 94.06 84 GLY A O 1
ATOM 653 N N . ARG A 1 85 ? 3.763 5.997 -8.749 1.00 95.38 85 ARG A N 1
ATOM 654 C CA . ARG A 1 85 ? 4.774 5.060 -9.272 1.00 95.38 85 ARG A CA 1
ATOM 655 C C . ARG A 1 85 ? 4.654 3.677 -8.628 1.00 95.38 85 ARG A C 1
ATOM 657 O O . ARG A 1 85 ? 5.611 2.915 -8.608 1.00 95.38 85 ARG A O 1
ATOM 664 N N . GLY A 1 86 ? 3.468 3.378 -8.105 1.00 97.25 86 GLY A N 1
ATOM 665 C CA . GLY A 1 86 ? 3.243 2.261 -7.206 1.00 97.25 86 GLY A CA 1
ATOM 666 C C . GLY A 1 86 ? 1.810 1.748 -7.189 1.00 97.25 86 GLY A C 1
ATOM 667 O O . GLY A 1 86 ? 0.940 2.251 -7.910 1.00 97.25 86 GLY A O 1
ATOM 668 N N . TYR A 1 87 ? 1.566 0.764 -6.332 1.00 98.38 87 TYR A N 1
ATOM 669 C CA . TYR A 1 87 ? 0.257 0.148 -6.128 1.00 98.38 87 TYR A CA 1
ATOM 670 C C . TYR A 1 87 ? 0.011 -0.111 -4.645 1.00 98.38 87 TYR A C 1
ATOM 672 O O . TYR A 1 87 ? 0.926 -0.487 -3.920 1.00 98.38 87 TYR A O 1
ATOM 680 N N . HIS A 1 88 ? -1.242 0.026 -4.220 1.00 98.12 88 HIS A N 1
ATOM 681 C CA . HIS A 1 88 ? -1.707 -0.458 -2.927 1.00 98.12 88 HIS A CA 1
ATOM 682 C C . HIS A 1 88 ? -2.534 -1.725 -3.129 1.00 98.12 88 HIS A C 1
ATOM 684 O O . HIS A 1 88 ? -3.380 -1.778 -4.028 1.00 98.12 88 HIS A O 1
ATOM 690 N N . VAL A 1 89 ? -2.314 -2.723 -2.281 1.00 97.75 89 VAL A N 1
ATOM 691 C CA . VAL A 1 89 ? -3.100 -3.959 -2.239 1.00 97.75 89 VAL A CA 1
ATOM 692 C C . VAL A 1 89 ? -3.755 -4.057 -0.870 1.00 97.75 89 VAL A C 1
ATOM 694 O O . VAL A 1 89 ? -3.063 -4.011 0.144 1.00 97.75 89 VAL A O 1
ATOM 697 N N . HIS A 1 90 ? -5.080 -4.156 -0.850 1.00 96.19 90 HIS A N 1
ATOM 698 C CA . HIS A 1 90 ? -5.886 -4.296 0.359 1.00 96.19 90 HIS A CA 1
ATOM 699 C C . HIS A 1 90 ? -6.455 -5.708 0.442 1.00 96.19 90 HIS A C 1
ATOM 701 O O . HIS A 1 90 ? -6.941 -6.218 -0.573 1.00 96.19 90 HIS A O 1
ATOM 707 N N . VAL A 1 91 ? -6.404 -6.281 1.645 1.00 92.69 91 VAL A N 1
ATOM 708 C CA . VAL A 1 91 ? -6.892 -7.619 1.997 1.00 92.69 91 VAL A CA 1
ATOM 709 C C . VAL A 1 91 ? -7.638 -7.600 3.325 1.00 92.69 91 VAL A C 1
ATOM 711 O O . VAL A 1 91 ? -7.233 -6.817 4.224 1.00 92.69 91 VAL A O 1
#

Secondary structure (DSSP, 8-state):
---SS----SEEES-TT-SSHHHH-EEEE--EEEEEGGGSTT--TTTS-HHHHHHHHHHHHHHHHHHHHHHH--S--EEEE-SSSEEEEE-

Foldseek 3Di:
DDDPDDDDFQWDFPQCPDPDPVVRHTDDGWDKDKFALCPDPPDPPVPQDLVRSLVSQVVVVVVVVCCCCVPVNDPDWDWDDPVGRIIMITD